Protein AF-A0A843FZL0-F1 (afdb_monomer)

Solvent-accessible surface area (backbone atoms only — not comparable to full-atom values): 3991 Å² total; per-residue (Å²): 127,68,46,91,70,63,28,63,47,78,52,97,90,37,83,44,71,46,69,86,59,47,83,80,80,58,46,57,54,74,70,30,70,85,69,63,72,57,62,83,60,63,74,40,49,67,64,54,50,51,54,52,3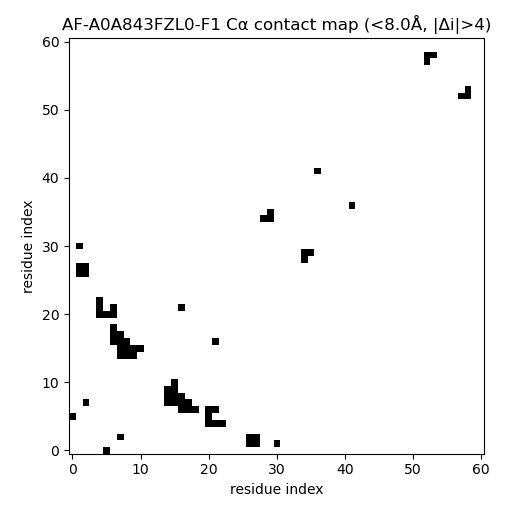0,56,77,68,68,70,68,84,131

Mean predicted aligned error: 4.76 Å

Nearest PDB structures (foldseek):
  6qgr-assembly1_G  TM=1.002E+00  e=6.195E-05  Methanosarcina barkeri MS
  4ci0-assembly1_B  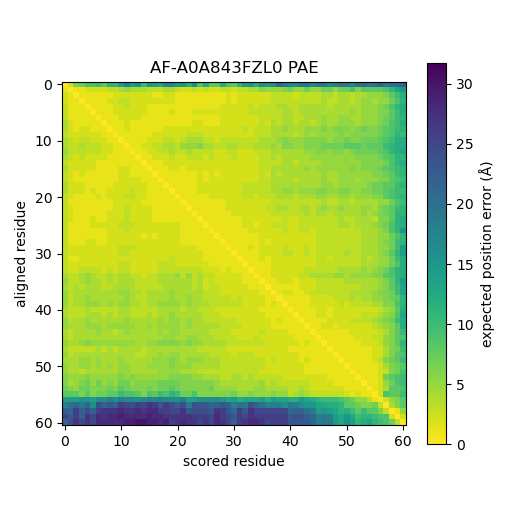TM=8.851E-01  e=6.051E-03  Methanothermobacter marburgensis
  1fca-assembly1_A  TM=9.182E-01  e=1.837E-02  Gottschalkia acidurici
  1fdn-assembly1_A  TM=9.153E-01  e=1.837E-02  Gottschalkia acidurici
  2fdn-assembly1_A  TM=9.050E-01  e=5.579E-02  Gottschalkia acidurici

Foldseek 3Di:
DQQPQPQWDADPNDIDGDPVSDPPPCRVLVPPCVNDPDCVPVVCCPVVVVVVCVVVVVPDD

Secondary structure (DSSP, 8-state):
---TT--EEEETTEEEE-TTT-----HHHHT-TTT---HHHHTTHHHHHHHHHHHTT----

Sequence (61 aa):
AACPVRAVSMQAGKPNVDREMCIKCGACYVQCPRSFYSFDVVGQFESISELIATVMGKGGQ

Structure (mmCIF, N/CA/C/O backbone):
data_AF-A0A843FZL0-F1
#
_entry.id   AF-A0A843FZL0-F1
#
loop_
_atom_site.group_PDB
_atom_site.id
_atom_site.type_symbol
_atom_site.label_atom_id
_atom_site.label_alt_id
_atom_site.label_comp_id
_atom_site.label_asym_id
_atom_site.label_entity_id
_atom_site.label_seq_id
_atom_site.pdbx_PDB_ins_code
_atom_site.Cartn_x
_atom_site.Cartn_y
_atom_site.Cartn_z
_atom_site.occupancy
_atom_site.B_iso_or_equiv
_atom_site.auth_seq_id
_atom_site.auth_comp_id
_atom_site.auth_asym_id
_atom_site.auth_atom_id
_atom_site.pdbx_PDB_model_num
ATOM 1 N N . ALA A 1 1 ? 8.706 -2.775 2.116 1.00 68.88 1 ALA A N 1
ATOM 2 C CA . ALA A 1 1 ? 8.625 -2.937 0.648 1.00 68.88 1 ALA A CA 1
ATOM 3 C C . ALA A 1 1 ? 7.471 -3.884 0.332 1.00 68.88 1 ALA A C 1
ATOM 5 O O . ALA A 1 1 ? 7.500 -5.003 0.816 1.00 68.88 1 ALA A O 1
ATOM 6 N N . ALA A 1 2 ? 6.450 -3.443 -0.411 1.00 94.94 2 ALA A N 1
ATOM 7 C CA . ALA A 1 2 ? 5.249 -4.248 -0.684 1.00 94.94 2 ALA A CA 1
ATOM 8 C C . ALA A 1 2 ? 5.501 -5.466 -1.596 1.00 94.94 2 ALA A C 1
ATOM 10 O O . ALA A 1 2 ? 4.736 -6.423 -1.578 1.00 94.94 2 ALA A O 1
ATOM 11 N N . CYS A 1 3 ? 6.553 -5.426 -2.420 1.00 97.56 3 CYS A N 1
ATOM 12 C CA . CYS A 1 3 ? 6.873 -6.507 -3.347 1.00 97.56 3 CYS A CA 1
ATOM 13 C C . CYS A 1 3 ? 7.522 -7.695 -2.604 1.00 97.56 3 CYS A C 1
ATOM 15 O O . CYS A 1 3 ? 8.637 -7.530 -2.097 1.00 97.56 3 CYS A O 1
ATOM 17 N N . PRO A 1 4 ? 6.896 -8.888 -2.579 1.00 97.38 4 PRO A N 1
ATOM 18 C CA . PRO A 1 4 ? 7.405 -10.039 -1.823 1.00 97.38 4 PRO A CA 1
ATOM 19 C C . PRO A 1 4 ? 8.705 -10.609 -2.407 1.00 97.38 4 PRO A C 1
ATOM 21 O O . PRO A 1 4 ? 9.535 -11.141 -1.682 1.00 97.38 4 PRO A O 1
ATOM 24 N N . VAL A 1 5 ? 8.906 -10.438 -3.714 1.00 97.88 5 VAL A N 1
ATOM 25 C CA . VAL A 1 5 ? 10.078 -10.915 -4.468 1.00 97.88 5 VAL A CA 1
ATOM 26 C C . VAL A 1 5 ? 11.096 -9.807 -4.738 1.00 97.88 5 VAL A C 1
ATOM 28 O O . VAL A 1 5 ? 12.018 -9.989 -5.519 1.00 97.88 5 VAL A O 1
ATOM 31 N N . ARG A 1 6 ? 10.925 -8.633 -4.110 1.00 96.88 6 ARG A N 1
ATOM 32 C CA . ARG A 1 6 ? 11.836 -7.47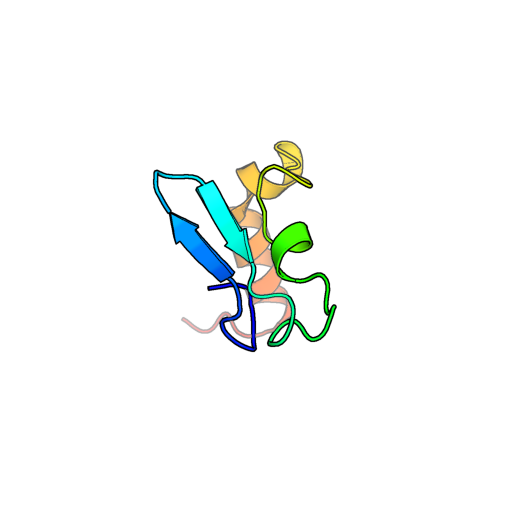7 -4.224 1.00 96.88 6 ARG A CA 1
ATOM 33 C C . ARG A 1 6 ? 12.112 -6.999 -5.662 1.00 96.88 6 ARG A C 1
ATOM 35 O O . ARG A 1 6 ? 13.086 -6.301 -5.896 1.00 96.88 6 ARG A O 1
ATOM 42 N N . ALA A 1 7 ? 11.198 -7.263 -6.594 1.00 98.00 7 ALA A N 1
ATOM 43 C CA . ALA A 1 7 ? 11.285 -6.847 -7.999 1.00 98.00 7 ALA A CA 1
ATOM 44 C C . ALA A 1 7 ? 11.080 -5.333 -8.250 1.00 98.00 7 ALA A C 1
ATOM 46 O O . ALA A 1 7 ? 11.026 -4.906 -9.399 1.00 98.00 7 ALA A O 1
ATOM 47 N N . VAL A 1 8 ? 10.894 -4.512 -7.208 1.00 97.25 8 VAL A N 1
ATOM 48 C CA . VAL A 1 8 ? 10.631 -3.067 -7.339 1.00 97.25 8 VAL A CA 1
ATOM 49 C C . VAL A 1 8 ? 11.761 -2.283 -6.683 1.00 97.25 8 VAL A C 1
ATOM 51 O O . VAL A 1 8 ? 12.028 -2.463 -5.496 1.00 97.25 8 VAL A O 1
ATOM 54 N N . SER A 1 9 ? 12.377 -1.381 -7.445 1.00 96.12 9 SER A N 1
ATOM 55 C C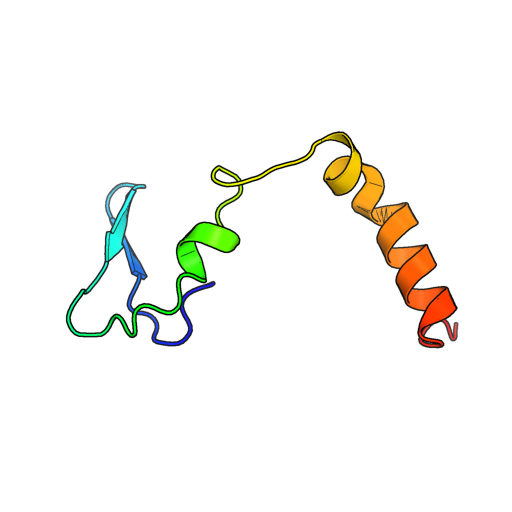A . SER A 1 9 ? 13.396 -0.427 -6.989 1.00 96.12 9 SER A CA 1
ATOM 56 C C . SER A 1 9 ? 12.930 1.013 -7.232 1.00 96.12 9 SER A C 1
ATOM 58 O O . SER A 1 9 ? 11.992 1.237 -7.993 1.00 96.12 9 SER A O 1
ATOM 60 N N . MET A 1 10 ? 13.559 1.997 -6.586 1.00 95.69 10 MET A N 1
ATOM 61 C CA . MET A 1 10 ? 13.293 3.422 -6.827 1.00 95.69 10 MET A CA 1
ATOM 62 C C . MET A 1 10 ? 14.474 4.039 -7.576 1.00 95.69 10 MET A C 1
ATOM 64 O O . MET A 1 10 ? 15.606 3.954 -7.112 1.00 95.69 10 MET A O 1
ATOM 68 N N . GLN A 1 11 ? 14.214 4.672 -8.718 1.00 96.12 11 GLN A N 1
ATOM 69 C CA . GLN A 1 11 ? 15.214 5.343 -9.550 1.00 96.12 11 GLN A CA 1
ATOM 70 C C . GLN A 1 11 ? 14.722 6.755 -9.866 1.00 96.12 11 GLN A C 1
ATOM 72 O O . GLN 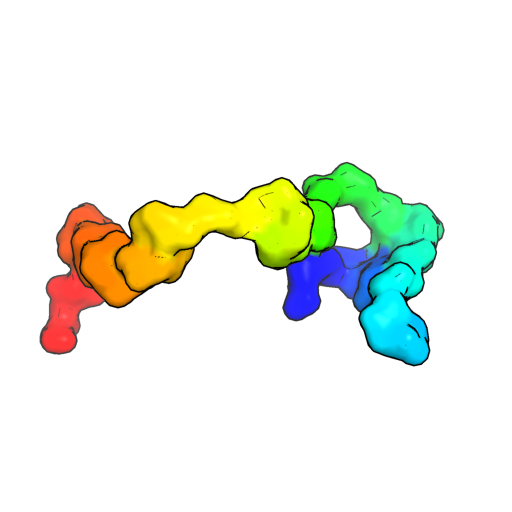A 1 11 ? 13.624 6.922 -10.394 1.00 96.12 11 GLN A O 1
ATOM 77 N N . ALA A 1 12 ? 15.497 7.780 -9.497 1.00 96.19 12 ALA A N 1
ATOM 78 C CA . ALA A 1 12 ? 15.114 9.189 -9.666 1.00 96.19 12 ALA A CA 1
ATOM 79 C C . ALA A 1 12 ? 13.691 9.511 -9.142 1.00 96.19 12 ALA A C 1
ATOM 81 O O . ALA A 1 12 ? 12.915 10.216 -9.785 1.00 96.19 12 ALA A O 1
ATOM 82 N N . GLY A 1 13 ? 13.318 8.933 -7.993 1.00 95.25 13 GLY A N 1
ATOM 83 C CA . GLY A 1 13 ? 11.996 9.122 -7.382 1.00 95.25 13 GLY A CA 1
ATOM 84 C C . GLY A 1 13 ? 10.844 8.363 -8.054 1.00 95.25 13 GLY A C 1
ATOM 85 O O . GLY A 1 13 ? 9.700 8.514 -7.634 1.00 95.25 13 GLY A O 1
ATOM 86 N N . LYS A 1 14 ? 11.115 7.526 -9.063 1.00 95.56 14 LYS A N 1
ATOM 87 C CA . LYS A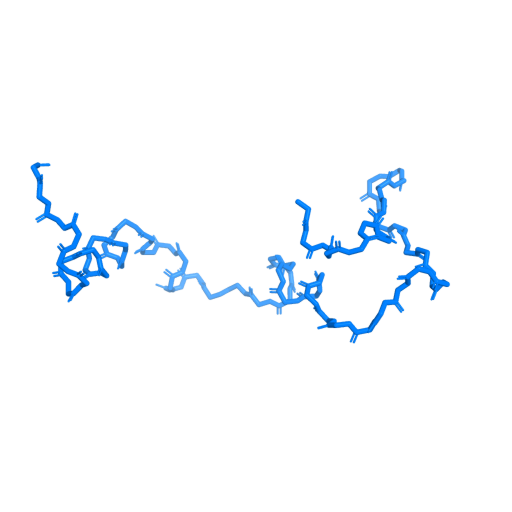 1 14 ? 10.109 6.715 -9.761 1.00 95.56 14 LYS A CA 1
ATOM 88 C C . LYS A 1 14 ? 10.328 5.219 -9.512 1.00 95.56 14 LYS A C 1
ATOM 90 O O . LYS A 1 14 ? 11.477 4.780 -9.449 1.00 95.56 14 LYS A O 1
ATOM 95 N N . PRO A 1 15 ? 9.257 4.420 -9.383 1.00 95.38 15 PRO A N 1
ATOM 96 C CA . PRO A 1 15 ? 9.386 2.975 -9.268 1.00 95.38 15 PRO A CA 1
ATOM 97 C C . PRO A 1 15 ? 9.846 2.364 -10.600 1.00 95.38 15 PRO A C 1
ATOM 99 O O . PRO A 1 15 ? 9.245 2.614 -11.643 1.00 95.38 15 PRO A O 1
ATOM 102 N N . ASN A 1 16 ? 10.885 1.532 -10.550 1.00 96.56 16 ASN A N 1
ATOM 103 C CA . ASN A 1 16 ? 11.338 0.676 -11.643 1.00 96.56 16 ASN A CA 1
ATOM 104 C C . ASN A 1 16 ? 11.073 -0.795 -11.286 1.00 96.56 16 ASN A C 1
ATOM 106 O O . ASN A 1 16 ? 11.392 -1.227 -10.175 1.00 96.56 16 ASN A O 1
ATOM 110 N N . VAL A 1 17 ? 10.487 -1.554 -12.216 1.00 97.06 17 VAL A N 1
ATOM 111 C CA . VAL A 1 17 ? 10.055 -2.941 -11.985 1.00 97.06 17 VAL A CA 1
ATOM 112 C C . VAL A 1 17 ? 10.858 -3.892 -12.858 1.00 97.06 17 VAL A C 1
ATOM 114 O O . VAL A 1 17 ? 10.756 -3.839 -14.083 1.00 97.06 17 VAL A O 1
ATOM 117 N N . ASP A 1 18 ? 11.589 -4.799 -12.218 1.00 97.88 18 ASP A N 1
ATOM 118 C CA . ASP A 1 18 ? 12.162 -5.967 -12.877 1.00 97.88 18 ASP A CA 1
ATOM 119 C C . ASP A 1 18 ? 11.028 -6.946 -13.218 1.00 97.88 18 ASP A C 1
ATOM 121 O O . ASP A 1 18 ? 10.362 -7.501 -12.339 1.00 97.88 18 ASP A O 1
ATOM 125 N N . ARG A 1 19 ? 10.751 -7.112 -14.513 1.00 97.25 19 ARG A N 1
ATOM 126 C CA . ARG A 1 19 ? 9.635 -7.943 -14.981 1.00 97.25 19 ARG A CA 1
ATOM 127 C C . ARG A 1 19 ? 9.952 -9.432 -14.982 1.00 97.25 19 ARG A C 1
ATOM 129 O O . ARG A 1 19 ? 9.005 -10.212 -14.986 1.00 97.25 19 ARG A O 1
ATOM 136 N N . GLU A 1 20 ? 11.223 -9.815 -14.952 1.00 98.19 20 GLU A N 1
ATOM 137 C CA . GLU A 1 20 ? 11.638 -11.218 -14.890 1.00 98.19 20 GLU A CA 1
ATOM 138 C C . GLU A 1 20 ? 11.464 -11.757 -13.471 1.00 98.19 20 GLU A C 1
ATOM 140 O O . GLU A 1 20 ? 10.939 -12.850 -13.274 1.00 98.19 20 GLU A O 1
ATOM 145 N N . MET A 1 21 ? 11.789 -10.940 -12.466 1.00 97.88 21 MET A N 1
ATOM 146 C CA . MET A 1 21 ? 11.528 -11.270 -11.063 1.00 97.88 21 MET A CA 1
ATOM 147 C C . MET A 1 21 ? 10.045 -11.137 -10.671 1.00 97.88 21 MET A C 1
ATOM 149 O O . MET A 1 21 ? 9.620 -11.664 -9.641 1.00 97.88 21 MET A O 1
ATOM 153 N N . CYS A 1 22 ? 9.237 -10.399 -11.437 1.00 98.19 22 CYS A N 1
ATOM 154 C CA . CYS A 1 22 ? 7.853 -10.094 -11.081 1.00 98.19 22 CYS A CA 1
ATOM 155 C C . CYS A 1 22 ? 6.915 -11.309 -11.204 1.00 98.19 22 CYS A C 1
ATOM 157 O O . CYS A 1 22 ? 6.530 -11.717 -12.297 1.00 98.19 22 CYS A O 1
ATOM 159 N N . ILE A 1 23 ? 6.402 -11.785 -10.065 1.00 98.38 23 ILE A N 1
ATOM 160 C CA . ILE A 1 23 ? 5.415 -12.883 -9.997 1.00 98.38 23 ILE A CA 1
ATOM 161 C C . ILE A 1 23 ? 3.954 -12.450 -10.233 1.00 98.38 23 ILE A C 1
ATOM 163 O O . ILE A 1 23 ? 3.032 -13.216 -9.979 1.00 98.38 23 ILE A O 1
ATOM 167 N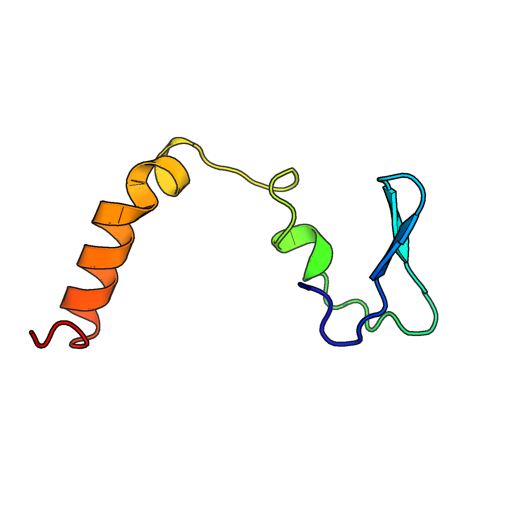 N . LYS A 1 24 ? 3.715 -11.204 -10.666 1.00 97.94 24 LYS A N 1
ATOM 168 C CA . LYS A 1 24 ? 2.378 -10.660 -10.994 1.00 97.94 24 LYS A CA 1
ATOM 169 C C . LYS A 1 24 ? 1.334 -10.714 -9.856 1.00 97.94 24 LYS A C 1
ATOM 171 O O . LYS A 1 24 ? 0.141 -10.796 -10.116 1.00 97.94 24 LYS A O 1
ATOM 176 N N . CYS A 1 25 ? 1.758 -10.589 -8.594 1.00 98.06 25 CYS A N 1
ATOM 177 C CA . CYS A 1 25 ? 0.854 -10.637 -7.429 1.00 98.06 25 CYS A CA 1
ATOM 178 C C . CYS A 1 25 ? -0.009 -9.376 -7.199 1.00 98.06 25 CYS A C 1
ATOM 180 O O . CYS A 1 25 ? -0.919 -9.403 -6.380 1.00 98.06 25 CYS A O 1
ATOM 182 N N . GLY A 1 26 ? 0.302 -8.244 -7.842 1.00 96.88 26 GLY A N 1
ATOM 183 C CA . GLY A 1 26 ? -0.458 -6.990 -7.702 1.00 96.88 26 GLY A CA 1
ATOM 184 C C . GLY A 1 26 ? -0.254 -6.206 -6.393 1.00 96.88 26 GLY A C 1
ATOM 185 O O . GLY A 1 26 ? -0.712 -5.068 -6.295 1.00 96.88 26 GLY A O 1
ATOM 186 N N . ALA A 1 27 ? 0.485 -6.739 -5.413 1.00 97.19 27 ALA A N 1
ATOM 187 C CA . ALA A 1 27 ? 0.655 -6.122 -4.090 1.00 97.19 27 ALA A CA 1
ATOM 188 C C . ALA A 1 27 ? 1.208 -4.682 -4.127 1.00 97.19 27 ALA A C 1
ATOM 190 O O . ALA A 1 27 ? 0.801 -3.838 -3.330 1.00 97.19 27 ALA A O 1
ATOM 191 N N . CYS A 1 28 ? 2.107 -4.375 -5.069 1.00 96.94 28 CYS A N 1
ATOM 192 C CA . CYS A 1 28 ? 2.671 -3.030 -5.224 1.00 96.94 28 CYS A CA 1
ATOM 193 C C . CYS A 1 28 ? 1.620 -1.974 -5.599 1.00 96.94 28 CYS A C 1
ATOM 195 O O . CYS A 1 28 ? 1.730 -0.835 -5.154 1.00 96.94 28 CYS A O 1
ATOM 197 N N . TYR A 1 29 ? 0.601 -2.346 -6.376 1.00 96.75 29 TYR A N 1
ATOM 198 C CA . TYR A 1 29 ? -0.493 -1.448 -6.735 1.00 96.75 29 TYR A CA 1
ATOM 199 C C . TYR A 1 29 ? -1.446 -1.240 -5.554 1.00 96.75 29 TYR A C 1
ATOM 201 O O . TYR A 1 29 ? -1.751 -0.102 -5.210 1.00 96.75 29 TYR A O 1
ATOM 209 N N . VAL A 1 30 ? -1.857 -2.325 -4.890 1.00 96.25 30 VAL A N 1
ATOM 210 C CA . VAL A 1 30 ? -2.785 -2.284 -3.741 1.00 96.25 30 VAL A CA 1
ATOM 211 C C . VAL A 1 30 ? -2.233 -1.451 -2.584 1.00 96.25 30 VAL A C 1
ATOM 213 O O . VAL A 1 30 ? -2.976 -0.732 -1.932 1.00 96.25 30 VAL A O 1
ATOM 216 N N . GLN A 1 31 ? -0.925 -1.522 -2.339 1.00 95.44 31 GLN A N 1
ATOM 217 C 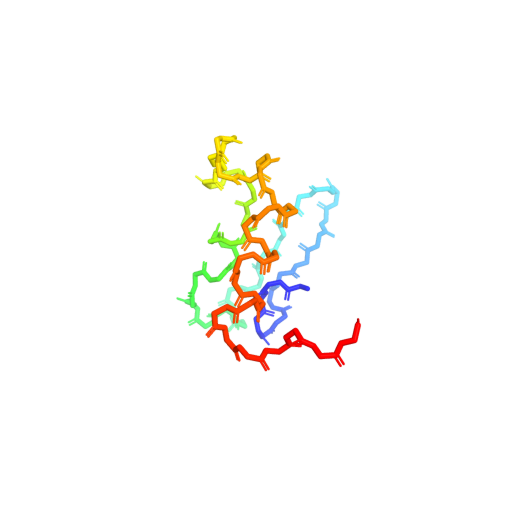CA . GLN A 1 31 ? -0.271 -0.764 -1.269 1.00 95.44 31 GLN A CA 1
ATOM 218 C C . GLN A 1 31 ? 0.053 0.688 -1.648 1.00 95.44 31 GLN A C 1
ATOM 220 O O . GLN A 1 31 ? 0.436 1.475 -0.785 1.00 95.44 31 GLN A O 1
ATOM 225 N N . CYS A 1 32 ? -0.044 1.061 -2.927 1.00 96.00 32 CYS A N 1
ATOM 226 C CA . CYS A 1 32 ? 0.219 2.431 -3.348 1.00 96.00 32 CYS A CA 1
ATOM 227 C C . CYS A 1 32 ? -0.893 3.353 -2.820 1.00 96.00 32 CYS A C 1
ATOM 229 O O . CY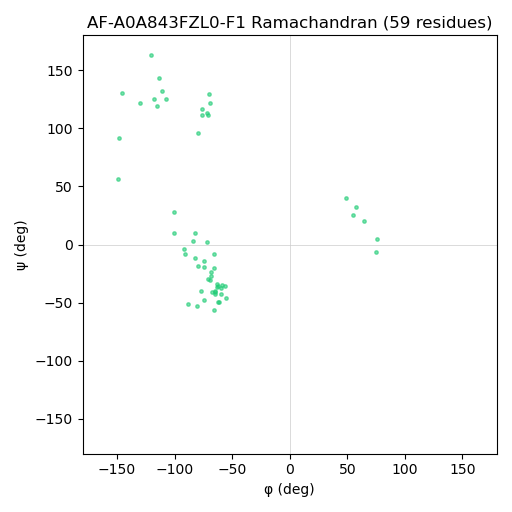S A 1 32 ? -2.036 3.189 -3.233 1.00 96.00 32 CYS A O 1
ATOM 231 N N . PRO A 1 33 ? -0.607 4.395 -2.021 1.00 95.50 33 PRO A N 1
ATOM 232 C CA . PRO A 1 33 ? -1.644 5.317 -1.543 1.00 95.50 33 PRO A CA 1
ATOM 233 C C . PRO A 1 33 ? -2.287 6.130 -2.678 1.00 95.50 33 PRO A C 1
ATOM 235 O O . PRO A 1 33 ? -3.260 6.843 -2.470 1.00 95.50 33 PRO A O 1
ATOM 238 N N . ARG A 1 34 ? -1.748 6.057 -3.901 1.00 95.69 34 ARG A N 1
ATOM 239 C CA . ARG A 1 34 ? -2.347 6.683 -5.081 1.00 95.69 34 ARG A CA 1
ATOM 240 C C . ARG A 1 34 ? -3.317 5.766 -5.834 1.00 95.69 34 ARG A C 1
ATOM 242 O O . ARG A 1 34 ? -3.981 6.259 -6.738 1.00 95.69 34 ARG A O 1
ATOM 249 N N . SER A 1 35 ? -3.417 4.478 -5.491 1.00 95.31 35 SER A N 1
ATOM 250 C CA . SER A 1 35 ? -4.423 3.581 -6.081 1.00 95.31 35 SER A CA 1
ATOM 251 C C . SER A 1 35 ? -5.781 3.759 -5.403 1.00 95.31 35 SER A C 1
ATOM 253 O O . SER A 1 35 ? -6.770 4.045 -6.072 1.00 95.31 35 SER A O 1
ATOM 255 N N . PHE A 1 36 ? -5.819 3.662 -4.076 1.00 96.06 36 PHE A N 1
ATOM 256 C CA . PHE A 1 36 ? -6.999 3.919 -3.261 1.00 96.06 36 PHE A CA 1
ATOM 257 C C . PHE A 1 36 ? -6.590 4.548 -1.931 1.00 96.06 36 PHE A C 1
ATOM 259 O O . PHE A 1 36 ? -5.713 4.043 -1.231 1.00 96.06 36 PHE A O 1
ATOM 266 N N . TYR A 1 37 ? -7.251 5.649 -1.584 1.00 96.81 37 TYR A N 1
ATOM 267 C CA . TYR A 1 37 ? -7.063 6.337 -0.314 1.00 96.81 37 TYR A CA 1
ATOM 268 C C . TYR A 1 37 ? -8.379 6.991 0.104 1.00 96.81 37 TYR A C 1
ATOM 270 O O . TYR A 1 37 ? -8.694 8.105 -0.311 1.00 96.81 37 TYR A O 1
ATOM 278 N N . SER A 1 38 ? -9.185 6.261 0.878 1.00 96.69 38 SER A N 1
ATOM 279 C CA . SER A 1 38 ? -10.380 6.820 1.513 1.00 96.69 38 SER A CA 1
ATOM 280 C C . SER A 1 38 ? -9.952 7.669 2.703 1.00 96.69 38 SER A C 1
ATOM 282 O O . SER A 1 38 ? -9.454 7.140 3.696 1.00 96.69 38 SER A O 1
ATOM 284 N N . PHE A 1 39 ? -10.143 8.983 2.599 1.00 96.00 39 PHE A N 1
ATOM 285 C CA . PHE A 1 39 ? -9.861 9.900 3.702 1.00 96.00 39 PHE A CA 1
ATOM 286 C C . PHE A 1 39 ? -10.748 9.615 4.920 1.00 96.00 39 PHE A C 1
ATOM 288 O O . PHE A 1 39 ? -10.253 9.683 6.042 1.00 96.00 39 PHE A O 1
ATOM 295 N N . ASP A 1 40 ? -12.004 9.215 4.698 1.00 97.31 40 ASP A N 1
ATOM 296 C CA . ASP A 1 40 ? -12.961 8.904 5.766 1.00 97.31 40 ASP A CA 1
ATOM 297 C C . ASP A 1 40 ? -12.506 7.717 6.624 1.00 97.31 40 ASP A C 1
ATOM 299 O O . ASP A 1 40 ? -12.694 7.717 7.836 1.00 97.31 40 ASP A O 1
ATOM 303 N N . VAL A 1 41 ? -11.869 6.716 6.006 1.00 97.06 41 VAL A N 1
ATOM 304 C CA . VAL A 1 41 ? -11.373 5.527 6.713 1.00 97.06 41 VAL A CA 1
ATOM 305 C C . VAL A 1 41 ? -9.959 5.751 7.241 1.00 97.06 41 VAL A C 1
ATOM 307 O O . VAL A 1 41 ? -9.688 5.520 8.416 1.00 97.06 41 VAL A O 1
ATOM 310 N N . VAL A 1 42 ? -9.031 6.205 6.393 1.00 96.25 42 VAL A N 1
ATOM 311 C CA . VAL A 1 42 ? -7.612 6.311 6.772 1.00 96.25 42 VAL A CA 1
ATOM 312 C C . VAL A 1 42 ? -7.386 7.407 7.819 1.00 96.25 42 VAL A C 1
ATOM 314 O O . VAL A 1 42 ? -6.512 7.261 8.671 1.00 96.25 42 VAL A O 1
ATOM 317 N N . GLY A 1 43 ? -8.194 8.472 7.813 1.00 97.06 43 GLY A N 1
ATOM 318 C CA . GLY A 1 43 ? -8.138 9.522 8.832 1.00 97.06 43 GLY A CA 1
ATOM 319 C C . GLY A 1 43 ? -8.536 9.052 10.236 1.00 97.06 43 GLY A C 1
ATOM 320 O O . GLY A 1 43 ? -8.147 9.677 11.215 1.00 97.06 43 GLY A O 1
ATOM 321 N N . GLN A 1 44 ? -9.260 7.936 10.350 1.00 97.88 44 GLN A N 1
ATOM 322 C CA . GLN A 1 44 ? -9.736 7.370 11.616 1.00 97.88 44 GLN A CA 1
ATOM 323 C C . GLN A 1 44 ? -8.869 6.197 12.110 1.00 97.88 44 GLN A C 1
ATOM 325 O O . GLN A 1 44 ? -9.356 5.296 12.790 1.00 97.88 44 GLN A O 1
ATOM 330 N N . PHE A 1 45 ? -7.578 6.168 11.759 1.00 96.75 45 PHE A N 1
ATOM 331 C CA . PHE A 1 45 ? -6.717 5.013 12.035 1.00 96.75 45 PHE A CA 1
ATOM 332 C C . PHE A 1 45 ? -6.619 4.651 13.528 1.00 96.75 45 PHE A C 1
ATOM 334 O O . PHE A 1 45 ? -6.542 3.464 13.839 1.00 96.75 45 PHE A O 1
ATOM 341 N N . GLU A 1 46 ? -6.643 5.628 14.440 1.00 96.94 46 GLU A N 1
ATOM 342 C CA . GLU A 1 46 ? -6.545 5.395 15.890 1.00 96.94 46 GLU A CA 1
ATOM 343 C C . GLU A 1 46 ? -7.765 4.630 16.414 1.00 96.94 46 GLU A C 1
ATOM 345 O O . GLU A 1 46 ? -7.622 3.525 16.937 1.00 96.94 46 GLU A O 1
ATOM 350 N N . SER A 1 47 ? -8.968 5.164 16.183 1.00 97.06 47 SER A N 1
ATOM 351 C CA . SER A 1 47 ? -10.221 4.565 16.656 1.00 97.06 47 SER A CA 1
ATOM 352 C C . SER A 1 47 ? -10.497 3.207 16.012 1.00 97.06 47 SER A C 1
ATOM 354 O O . SER A 1 47 ? -10.925 2.271 16.688 1.00 97.06 47 SER A O 1
ATOM 356 N N . ILE A 1 48 ? -10.216 3.065 14.713 1.00 96.88 48 ILE A N 1
ATOM 357 C CA . ILE A 1 48 ? -10.383 1.794 13.999 1.00 96.88 48 ILE A CA 1
ATOM 358 C C . ILE A 1 48 ? -9.413 0.741 14.548 1.00 96.88 48 ILE A C 1
ATOM 360 O O . ILE A 1 48 ? -9.805 -0.409 14.749 1.00 96.88 48 ILE A O 1
ATOM 364 N N . SER A 1 49 ? -8.158 1.115 14.812 1.00 95.88 49 SER A N 1
ATOM 365 C CA . SER A 1 49 ? -7.158 0.179 15.340 1.00 95.88 49 SER A CA 1
ATOM 366 C C . SER A 1 49 ? -7.487 -0.267 16.763 1.00 95.88 49 SER A C 1
ATOM 368 O O . SER A 1 49 ? -7.356 -1.453 17.066 1.00 95.88 49 SER A O 1
ATOM 370 N N . GLU A 1 50 ? -7.949 0.651 17.615 1.00 96.00 50 GLU A N 1
ATOM 371 C CA . GLU A 1 50 ? -8.398 0.337 18.973 1.00 96.00 50 GLU A CA 1
ATOM 372 C C . GLU A 1 50 ? -9.587 -0.628 18.951 1.00 96.00 50 GLU A C 1
ATOM 374 O O . GLU A 1 50 ? -9.529 -1.691 19.568 1.00 96.00 50 GLU A O 1
ATOM 379 N N . LEU A 1 51 ? -10.616 -0.329 18.149 1.00 95.75 51 LEU A N 1
ATOM 380 C CA . LEU A 1 51 ? -11.778 -1.202 17.991 1.00 95.75 51 LEU A CA 1
ATOM 381 C C . LEU A 1 51 ? -11.370 -2.616 17.551 1.00 95.75 51 LEU A C 1
ATOM 383 O O . LEU A 1 51 ? -11.832 -3.601 18.129 1.00 95.75 51 LEU A O 1
ATOM 387 N N . ILE A 1 52 ? -10.480 -2.725 16.557 1.00 96.00 52 ILE A N 1
ATOM 388 C CA . ILE A 1 52 ? -9.940 -4.007 16.086 1.00 96.00 52 ILE A CA 1
ATOM 389 C C . ILE A 1 52 ? -9.210 -4.747 17.221 1.00 96.00 52 ILE A C 1
ATOM 391 O O . ILE A 1 52 ? -9.373 -5.959 17.374 1.00 96.00 52 ILE A O 1
ATOM 395 N N . ALA A 1 53 ? -8.418 -4.047 18.035 1.00 94.94 53 ALA A N 1
ATOM 396 C CA . ALA A 1 53 ? -7.693 -4.649 19.151 1.00 94.94 53 ALA A CA 1
ATOM 397 C C . ALA A 1 53 ? -8.639 -5.191 20.236 1.00 94.94 53 ALA A C 1
ATOM 399 O O . ALA A 1 53 ? -8.421 -6.303 20.732 1.00 94.94 53 ALA A O 1
ATOM 400 N N . THR A 1 54 ? -9.704 -4.448 20.553 1.00 95.50 54 THR A N 1
ATOM 401 C CA . THR A 1 54 ? -10.746 -4.856 21.503 1.00 95.50 54 THR A CA 1
ATOM 402 C C . THR A 1 54 ? -11.473 -6.112 21.027 1.00 95.50 54 THR A C 1
ATOM 404 O O . THR A 1 54 ? -11.570 -7.079 21.781 1.00 95.50 54 THR A O 1
ATOM 407 N N . VAL A 1 55 ? -11.933 -6.157 19.769 1.00 95.38 55 VAL A N 1
ATOM 408 C CA . VAL A 1 55 ? -12.684 -7.321 19.252 1.00 95.38 55 VAL A CA 1
ATOM 409 C C . VAL A 1 55 ? -11.808 -8.555 19.043 1.00 95.38 55 VAL A C 1
ATOM 411 O O . VAL A 1 55 ? -12.291 -9.676 19.173 1.00 95.38 55 VAL A O 1
ATOM 414 N N . MET A 1 56 ? -10.517 -8.375 18.745 1.00 93.00 56 MET A N 1
ATOM 415 C CA . MET A 1 56 ? -9.575 -9.489 18.597 1.00 93.00 56 MET A CA 1
ATOM 416 C C . MET A 1 56 ? -8.987 -9.976 19.932 1.00 93.00 56 MET A C 1
ATOM 418 O O . MET A 1 56 ? -8.124 -10.854 19.916 1.00 93.00 56 MET A O 1
ATOM 422 N N . GLY A 1 57 ? -9.408 -9.420 21.077 1.00 81.88 57 GLY A N 1
ATOM 423 C CA . GLY A 1 57 ? -8.947 -9.845 22.405 1.00 81.88 57 GLY A CA 1
ATOM 424 C C . GLY A 1 57 ? -7.453 -9.610 22.658 1.00 81.88 57 GLY A C 1
ATOM 425 O O . GLY A 1 57 ? -6.869 -10.253 23.526 1.00 81.88 57 GLY A O 1
ATOM 426 N N . LYS A 1 58 ? -6.817 -8.713 21.889 1.00 70.88 58 LYS A N 1
ATOM 427 C CA . LYS A 1 58 ? -5.402 -8.332 22.057 1.00 70.88 58 LYS A CA 1
ATOM 428 C C . LYS A 1 58 ? -5.218 -7.120 22.981 1.00 70.88 58 LYS A C 1
ATOM 430 O O . LYS A 1 58 ? -4.082 -6.748 23.258 1.00 70.88 58 LYS A O 1
ATOM 435 N N . GLY A 1 59 ? -6.310 -6.514 23.452 1.00 55.28 59 GLY A N 1
ATOM 436 C CA . GLY A 1 59 ? -6.296 -5.442 24.448 1.00 55.28 59 GLY A CA 1
ATOM 437 C C . GLY A 1 59 ? -6.125 -6.006 25.856 1.00 55.28 59 GLY A C 1
ATOM 438 O O . GLY A 1 59 ? -7.095 -6.444 26.467 1.00 55.28 59 GLY A O 1
ATOM 439 N N . GLY A 1 60 ? -4.885 -6.025 26.343 1.00 59.00 60 GLY A N 1
ATOM 440 C CA . GLY A 1 60 ? -4.516 -6.572 27.647 1.00 59.00 60 GLY A CA 1
ATOM 441 C C . GLY A 1 60 ? -3.316 -5.867 28.276 1.00 59.00 60 GLY A C 1
ATOM 442 O O . GLY A 1 60 ? -2.319 -6.533 28.559 1.00 59.00 60 GLY A O 1
ATOM 443 N N . GLN A 1 61 ? -3.420 -4.541 28.432 1.00 53.97 61 GLN A N 1
ATOM 444 C CA . GLN A 1 61 ? -2.941 -3.672 29.529 1.00 53.97 61 GLN A CA 1
ATOM 445 C C . GLN A 1 61 ? -2.976 -2.212 29.082 1.00 53.97 61 GLN A C 1
ATOM 447 O O . GLN A 1 61 ? -2.390 -1.919 28.017 1.00 53.97 61 GLN A O 1
#

Radius of gyration: 16.55 Å; Cα contacts (8 Å, |Δi|>4): 34; chains: 1; bounding box: 28×23×44 Å

pLDDT: mean 93.45, std 9.95, range [53.97, 98.38]